Protein AF-A0AA36IU47-F1 (afdb_monomer)

Organism: NCBI:txid2562239

Solvent-accessible surface area (backbone atoms only — not comparable to full-atom values): 9238 Å² total; per-residue (Å²): 93,59,65,48,36,32,73,75,66,64,35,53,70,68,58,23,50,53,49,37,72,55,34,54,81,43,63,67,63,42,49,51,43,49,52,50,37,69,72,59,71,77,79,75,52,82,75,71,61,65,88,61,88,34,48,64,59,35,61,71,37,71,58,21,27,57,40,47,57,33,19,41,75,74,55,36,24,81,31,85,48,78,90,74,37,60,21,60,46,48,31,39,78,40,66,46,21,41,76,46,50,72,88,59,93,75,80,94,67,75,82,79,57,66,99,52,94,41,56,28,31,35,30,44,67,38,74,42,45,28,52,45,48,42,51,54,56,45,74,75,48,82,80,68,88,74,74,99,74,75,90,82,79,83,84,130

Nearest PDB structures (foldseek):
  4wal-assembly1_A  TM=3.573E-01  e=9.364E-01  Saccharomyces cerevisiae S288C
  7r32-assembly1_C  TM=3.285E-01  e=1.114E+00  Synechocystis sp. PCC 6803
  2cte-assembly1_A  TM=3.280E-01  e=4.206E+00  Homo sapiens

Foldseek 3Di:
DLCCCCPVVVDDNVRSVVLCVQAPPPPVLSVLQVVCCVVVVPDRDSLPSDDQPLLVVLCVDPLLVVQLVVCLVQQKAFDADPVPRPNLVSCVVSLQWHKDFPVPDDDPHDPPPPPDPGGMMTGGNHPNSSVSSNVVNCVVPVPDDDDDDPPPPPDD

Structure (mmCIF, N/CA/C/O backbone):
data_AF-A0AA36IU47-F1
#
_entry.id   AF-A0AA36IU47-F1
#
loop_
_atom_site.group_PDB
_atom_site.id
_atom_site.type_symbol
_atom_site.label_atom_id
_atom_site.label_alt_id
_atom_site.label_comp_id
_atom_site.label_asym_id
_atom_site.label_entity_id
_atom_site.label_seq_id
_atom_site.pdbx_PDB_ins_code
_atom_site.Cartn_x
_atom_site.Cartn_y
_atom_site.Cartn_z
_atom_site.occupancy
_atom_site.B_iso_or_equiv
_atom_site.auth_seq_id
_atom_site.auth_comp_id
_atom_site.auth_asym_id
_atom_site.auth_atom_id
_atom_site.pdbx_PDB_model_num
ATOM 1 N N . MET A 1 1 ? 10.609 -12.499 -10.948 1.00 86.38 1 MET A N 1
ATOM 2 C CA . MET A 1 1 ? 10.386 -11.159 -11.528 1.00 86.38 1 MET A CA 1
ATOM 3 C C . MET A 1 1 ? 11.649 -10.563 -12.143 1.00 86.38 1 MET A C 1
ATOM 5 O O . MET A 1 1 ? 11.668 -10.430 -13.351 1.00 86.38 1 MET A O 1
ATOM 9 N N . LEU A 1 2 ? 12.716 -10.259 -11.387 1.00 90.38 2 LEU A N 1
ATOM 10 C CA . LEU A 1 2 ? 13.903 -9.573 -11.941 1.00 90.38 2 LEU A CA 1
ATOM 11 C C . LEU A 1 2 ? 14.510 -10.261 -13.183 1.00 90.38 2 LEU A C 1
ATOM 13 O O . LEU A 1 2 ? 14.752 -9.603 -14.187 1.00 90.38 2 LEU A O 1
ATOM 17 N N . LYS A 1 3 ? 14.660 -11.593 -13.150 1.00 92.38 3 LYS A N 1
ATOM 18 C CA . LYS A 1 3 ? 15.104 -12.387 -14.312 1.00 92.38 3 LYS A CA 1
ATOM 19 C C . LYS A 1 3 ? 14.184 -12.241 -15.530 1.00 92.38 3 LYS A C 1
ATOM 21 O O . LYS A 1 3 ? 14.682 -12.108 -16.634 1.00 92.38 3 LYS A O 1
ATOM 26 N N . MET A 1 4 ? 12.867 -12.236 -15.321 1.00 93.00 4 MET A N 1
ATOM 27 C CA . MET A 1 4 ? 11.880 -12.044 -16.392 1.00 93.00 4 MET A CA 1
ATOM 28 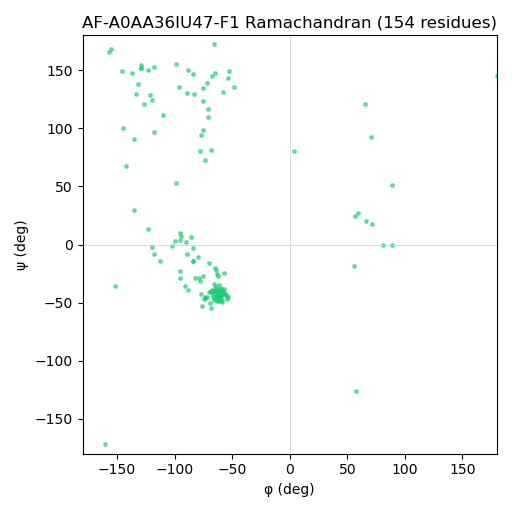C C . MET A 1 4 ? 12.020 -10.646 -17.010 1.00 93.00 4 MET A C 1
ATOM 30 O O . MET A 1 4 ? 12.058 -10.514 -18.226 1.00 93.00 4 MET A O 1
ATOM 34 N N . LEU A 1 5 ? 12.179 -9.605 -16.181 1.00 91.94 5 LEU A N 1
ATOM 35 C CA . LEU A 1 5 ? 12.385 -8.233 -16.660 1.00 91.94 5 LEU A CA 1
ATOM 36 C C . LEU A 1 5 ? 13.628 -8.115 -17.553 1.00 91.94 5 LEU A C 1
ATOM 38 O O . LEU A 1 5 ? 13.584 -7.461 -18.589 1.00 91.94 5 LEU A O 1
ATOM 42 N N . GLN A 1 6 ? 14.723 -8.769 -17.168 1.00 93.88 6 GLN A N 1
ATOM 43 C CA . GLN A 1 6 ? 15.977 -8.721 -17.919 1.00 93.88 6 GLN A CA 1
ATOM 44 C C . GLN A 1 6 ? 15.941 -9.592 -19.177 1.00 93.88 6 GLN A C 1
ATOM 46 O O . GLN A 1 6 ? 16.248 -9.123 -20.268 1.00 93.88 6 GLN A O 1
ATOM 51 N N . HIS A 1 7 ? 15.583 -10.867 -19.031 1.00 93.44 7 HIS A N 1
ATOM 52 C CA . HIS A 1 7 ? 15.751 -11.857 -20.093 1.00 93.44 7 HIS A CA 1
ATOM 53 C C . HIS A 1 7 ? 14.553 -11.935 -21.033 1.00 93.44 7 HIS A C 1
ATOM 55 O O . HIS A 1 7 ? 14.747 -12.053 -22.239 1.00 93.44 7 HIS A O 1
ATOM 61 N N . ASP A 1 8 ? 13.336 -11.830 -20.501 1.00 92.06 8 ASP A N 1
ATOM 62 C CA . ASP A 1 8 ? 12.124 -11.981 -21.307 1.00 92.06 8 ASP A CA 1
ATOM 63 C C . ASP A 1 8 ? 11.657 -10.625 -21.850 1.00 92.06 8 ASP A C 1
ATOM 65 O O . ASP A 1 8 ? 11.135 -10.544 -22.958 1.00 92.06 8 ASP A O 1
ATOM 69 N N . TRP A 1 9 ? 11.830 -9.550 -21.069 1.00 91.50 9 TRP A N 1
ATOM 70 C CA . TRP A 1 9 ? 11.393 -8.195 -21.440 1.00 91.50 9 TRP A CA 1
ATOM 71 C C . TRP A 1 9 ? 12.544 -7.303 -21.929 1.00 91.50 9 TRP A C 1
ATOM 73 O O . TRP A 1 9 ? 12.307 -6.159 -22.311 1.00 91.50 9 TRP A O 1
ATOM 83 N N . GLY A 1 10 ? 13.780 -7.813 -21.936 1.00 91.69 10 GLY A N 1
ATOM 84 C CA . GLY A 1 10 ? 14.942 -7.128 -22.507 1.00 91.69 10 GLY A CA 1
ATOM 85 C C . GLY A 1 10 ? 15.363 -5.851 -21.774 1.00 91.69 10 GLY A C 1
ATOM 86 O O . GLY A 1 10 ? 16.022 -5.003 -22.374 1.00 91.69 10 GLY A O 1
ATOM 87 N N . MET A 1 11 ? 14.971 -5.670 -20.508 1.00 92.31 11 MET A N 1
ATOM 88 C CA . MET A 1 11 ? 15.393 -4.504 -19.731 1.00 92.31 11 MET A CA 1
ATOM 89 C C . MET A 1 11 ? 16.872 -4.600 -19.357 1.00 92.31 11 MET A C 1
ATOM 91 O O . MET A 1 11 ? 17.340 -5.642 -18.894 1.00 92.31 11 MET A O 1
ATOM 95 N N . ASP A 1 12 ? 17.578 -3.471 -19.457 1.00 93.38 12 ASP A N 1
ATOM 96 C CA . ASP A 1 12 ? 18.894 -3.308 -18.835 1.00 93.38 12 ASP A CA 1
ATOM 97 C C . ASP A 1 12 ? 18.844 -3.662 -17.338 1.00 93.38 12 ASP A C 1
ATOM 99 O O . ASP A 1 12 ? 17.829 -3.460 -16.664 1.00 93.38 12 ASP A O 1
ATOM 103 N N . GLU A 1 13 ? 19.955 -4.165 -16.796 1.00 93.38 13 GLU A N 1
ATOM 104 C CA . GLU A 1 13 ? 20.036 -4.616 -15.408 1.00 93.38 13 GLU A CA 1
ATOM 105 C C . GLU A 1 13 ? 19.621 -3.529 -14.407 1.00 93.38 13 GLU A C 1
ATOM 107 O O . GLU A 1 13 ? 18.879 -3.818 -13.460 1.00 93.38 13 GLU A O 1
ATOM 112 N N . ASN A 1 14 ? 20.065 -2.286 -14.605 1.00 91.06 14 ASN A N 1
ATOM 113 C CA . ASN A 1 14 ? 19.745 -1.190 -13.697 1.00 91.06 14 ASN A CA 1
ATOM 114 C C . ASN A 1 14 ? 18.273 -0.801 -13.804 1.00 91.06 14 ASN A C 1
ATOM 116 O O . ASN A 1 14 ? 17.614 -0.601 -12.781 1.00 91.06 14 ASN A O 1
ATOM 120 N N . LEU A 1 15 ? 17.734 -0.761 -15.025 1.00 88.94 15 LEU A N 1
ATOM 121 C CA . LEU A 1 15 ? 16.318 -0.487 -15.249 1.00 88.94 15 LEU A CA 1
ATOM 122 C C . LEU A 1 15 ? 15.435 -1.565 -14.605 1.00 88.94 15 LEU A C 1
ATOM 124 O O . LEU A 1 15 ? 14.490 -1.243 -13.886 1.00 88.94 15 LEU A O 1
ATOM 128 N N . ALA A 1 16 ? 15.788 -2.839 -14.781 1.00 92.19 16 ALA A N 1
ATOM 129 C CA . ALA A 1 16 ? 15.081 -3.963 -14.181 1.00 92.19 16 ALA A CA 1
ATOM 130 C C . ALA A 1 16 ? 15.100 -3.901 -12.645 1.00 92.19 16 ALA A C 1
ATOM 132 O O . ALA A 1 16 ? 14.077 -4.153 -12.004 1.00 92.19 16 ALA A O 1
ATOM 133 N N . LYS A 1 17 ? 16.239 -3.525 -12.041 1.00 91.88 17 LYS A N 1
ATOM 134 C CA . LYS A 1 17 ? 16.351 -3.322 -10.586 1.00 91.88 17 LYS A CA 1
ATOM 135 C C . LYS A 1 17 ? 15.445 -2.192 -10.103 1.00 91.88 17 LYS A C 1
ATOM 137 O O . LYS A 1 17 ? 14.759 -2.365 -9.096 1.00 91.88 17 LYS A O 1
ATOM 142 N N . ILE A 1 18 ? 15.401 -1.065 -10.816 1.00 88.94 18 ILE A N 1
ATOM 143 C CA . ILE A 1 18 ? 14.521 0.068 -10.489 1.00 88.94 18 ILE A CA 1
ATOM 144 C C . ILE A 1 18 ? 13.051 -0.359 -10.565 1.00 88.94 18 ILE A C 1
ATOM 146 O O . ILE A 1 18 ? 12.303 -0.150 -9.612 1.00 88.94 18 ILE A O 1
ATOM 150 N N . PHE A 1 19 ? 12.642 -1.020 -11.648 1.00 91.06 19 PHE A N 1
ATOM 151 C CA . PHE A 1 19 ? 11.269 -1.504 -11.806 1.00 91.06 19 PHE A CA 1
ATOM 152 C C . PHE A 1 19 ? 10.883 -2.498 -10.712 1.00 91.06 19 PHE A C 1
ATOM 154 O O . PHE A 1 19 ? 9.844 -2.344 -10.074 1.00 91.06 19 PHE A O 1
ATOM 161 N N . TYR A 1 20 ? 11.752 -3.465 -10.420 1.00 90.31 20 TYR A N 1
ATOM 162 C CA . TYR A 1 20 ? 11.531 -4.396 -9.318 1.00 90.31 20 TYR A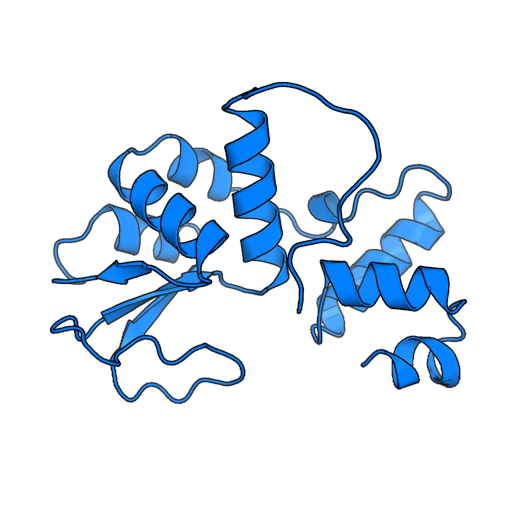 CA 1
ATOM 163 C C . TYR A 1 20 ? 11.422 -3.677 -7.964 1.00 90.31 20 TYR A C 1
ATOM 165 O O . TYR A 1 20 ? 10.588 -4.037 -7.140 1.00 90.31 20 TYR A O 1
ATOM 173 N N . THR A 1 21 ? 12.208 -2.620 -7.751 1.00 90.00 21 THR A N 1
ATOM 174 C CA . THR A 1 21 ? 12.184 -1.825 -6.513 1.00 90.00 21 THR A CA 1
ATOM 175 C C . THR A 1 21 ? 10.870 -1.072 -6.321 1.00 90.00 21 THR A C 1
ATOM 177 O O . THR A 1 21 ? 10.439 -0.914 -5.187 1.00 90.00 21 THR A O 1
ATOM 180 N N . TYR A 1 22 ? 10.220 -0.601 -7.388 1.00 88.62 22 TYR A N 1
ATOM 181 C CA . T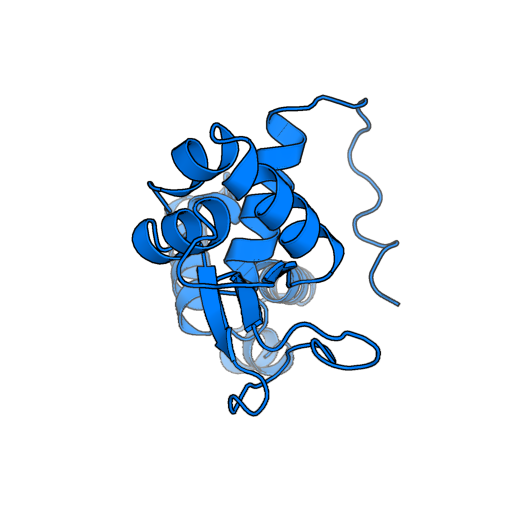YR A 1 22 ? 8.980 0.178 -7.273 1.00 88.62 22 TYR A CA 1
ATOM 182 C C . TYR A 1 22 ? 7.703 -0.648 -7.416 1.00 88.62 22 TYR A C 1
ATOM 184 O O . TYR A 1 22 ? 6.6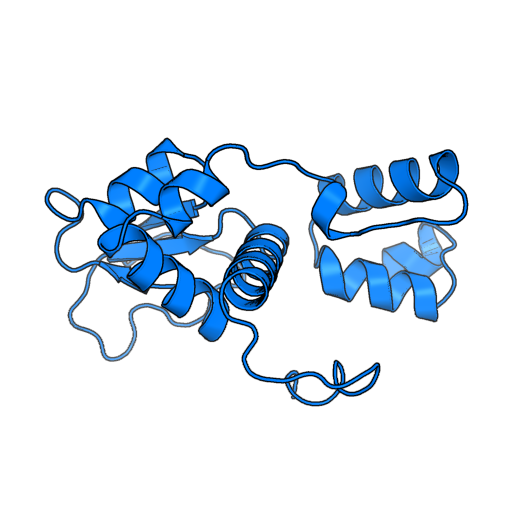73 -0.280 -6.845 1.00 88.62 22 TYR A O 1
ATOM 192 N N . PHE A 1 23 ? 7.757 -1.744 -8.169 1.00 88.19 23 PHE A N 1
ATOM 193 C CA . PHE A 1 23 ? 6.577 -2.527 -8.544 1.00 88.19 23 PHE A CA 1
ATOM 194 C C . PHE A 1 23 ? 6.626 -3.965 -8.015 1.00 88.19 23 PHE A C 1
ATOM 196 O O . PHE A 1 23 ? 5.622 -4.675 -8.053 1.00 88.19 23 PHE A O 1
ATOM 203 N N . GLY A 1 24 ? 7.755 -4.395 -7.444 1.00 85.56 24 GLY A N 1
ATOM 204 C CA . GLY A 1 24 ? 7.901 -5.719 -6.851 1.00 85.56 24 GLY A CA 1
ATOM 205 C C . GLY A 1 24 ? 7.597 -6.817 -7.866 1.00 85.56 24 GLY A C 1
ATOM 206 O O . GLY A 1 24 ? 8.183 -6.851 -8.944 1.00 85.56 24 GLY A O 1
ATOM 207 N N . GLY A 1 25 ? 6.685 -7.723 -7.507 1.00 85.06 25 GLY A N 1
ATOM 208 C CA . GLY A 1 25 ? 6.185 -8.793 -8.377 1.00 85.06 25 GLY A CA 1
ATOM 209 C C . GLY A 1 25 ? 4.894 -8.467 -9.136 1.00 85.06 25 GLY A C 1
ATOM 210 O O . GLY A 1 25 ? 4.335 -9.370 -9.753 1.00 85.06 25 GLY A O 1
ATOM 211 N N . ASP A 1 26 ? 4.393 -7.230 -9.083 1.00 87.19 26 ASP A N 1
ATOM 212 C CA . ASP A 1 26 ? 3.153 -6.844 -9.763 1.00 87.19 26 ASP A CA 1
ATOM 213 C C . ASP A 1 26 ? 3.404 -6.649 -11.265 1.00 87.19 26 ASP A C 1
ATOM 215 O O . ASP A 1 26 ? 3.829 -5.584 -11.719 1.00 87.19 26 ASP A O 1
ATOM 219 N N . ILE A 1 27 ? 3.163 -7.706 -12.044 1.00 88.44 27 ILE A N 1
ATOM 220 C CA . ILE A 1 27 ? 3.391 -7.727 -13.495 1.00 88.44 27 ILE A CA 1
ATOM 221 C C . ILE A 1 27 ? 2.535 -6.681 -14.216 1.00 88.44 27 ILE A C 1
ATOM 223 O O . ILE A 1 27 ? 3.015 -6.043 -15.154 1.00 88.44 27 ILE A O 1
ATOM 227 N N . TYR A 1 28 ? 1.292 -6.477 -13.776 1.00 88.25 28 TYR A N 1
ATOM 228 C CA . TYR A 1 28 ? 0.368 -5.554 -14.428 1.00 88.25 28 TYR A CA 1
ATOM 229 C C . TYR A 1 28 ? 0.810 -4.101 -14.234 1.00 88.25 28 TYR A C 1
ATOM 231 O O . TYR A 1 28 ? 0.974 -3.371 -15.214 1.00 88.25 28 TYR A O 1
ATOM 239 N N . THR A 1 29 ? 1.101 -3.701 -12.994 1.00 87.06 29 THR A N 1
ATOM 240 C CA . THR A 1 29 ? 1.605 -2.351 -12.702 1.00 87.06 29 THR A CA 1
ATOM 241 C C . THR A 1 29 ? 2.982 -2.124 -13.335 1.00 87.06 29 THR A C 1
ATOM 243 O O . THR A 1 29 ? 3.246 -1.053 -13.878 1.00 87.06 29 THR A O 1
ATOM 246 N N . THR A 1 30 ? 3.841 -3.150 -13.357 1.00 90.38 30 THR A N 1
ATOM 247 C CA . THR A 1 30 ? 5.141 -3.103 -14.050 1.00 90.38 30 THR A CA 1
ATOM 248 C C . THR A 1 30 ? 4.964 -2.829 -15.547 1.00 90.38 30 THR A C 1
ATOM 250 O O . THR A 1 30 ? 5.686 -2.007 -16.111 1.00 90.38 30 THR A O 1
ATOM 253 N N . LYS A 1 31 ? 3.995 -3.478 -16.207 1.00 89.56 31 LYS A N 1
ATOM 254 C CA . LYS A 1 31 ? 3.716 -3.237 -17.628 1.00 89.56 31 LYS A CA 1
ATOM 255 C C . LYS A 1 31 ? 3.227 -1.809 -17.875 1.00 89.56 31 LYS A C 1
ATOM 257 O O . LYS A 1 31 ? 3.752 -1.152 -18.767 1.00 89.56 31 LYS A O 1
ATOM 262 N N . GLN A 1 32 ? 2.301 -1.307 -17.056 1.00 88.31 32 GLN A N 1
ATOM 263 C CA . GLN A 1 32 ? 1.833 0.082 -17.159 1.00 88.31 32 GLN A CA 1
ATOM 264 C C . GLN A 1 32 ? 2.961 1.100 -16.968 1.00 88.31 32 GLN A C 1
ATOM 266 O O . GLN A 1 32 ? 3.032 2.104 -17.678 1.00 88.31 32 GLN A O 1
ATOM 271 N N . ALA A 1 33 ? 3.865 0.835 -16.024 1.00 88.94 33 ALA A N 1
ATOM 272 C CA . ALA A 1 33 ? 5.035 1.666 -15.795 1.00 88.94 33 ALA A CA 1
ATOM 273 C C . ALA A 1 33 ? 5.966 1.691 -17.014 1.00 88.94 33 ALA A C 1
ATOM 275 O O . ALA A 1 33 ? 6.482 2.748 -17.372 1.00 88.94 33 ALA A O 1
ATOM 276 N N . LEU A 1 34 ? 6.154 0.541 -17.667 1.00 88.31 34 LEU A N 1
ATOM 277 C CA . LEU A 1 34 ? 6.975 0.435 -18.867 1.00 88.31 34 LEU A CA 1
ATOM 278 C C . LEU A 1 34 ? 6.341 1.200 -20.030 1.00 88.31 34 LEU A C 1
ATOM 280 O O . LEU A 1 34 ? 7.033 1.965 -20.693 1.00 88.31 34 LEU A O 1
ATOM 284 N N . ASP A 1 35 ? 5.032 1.055 -20.231 1.00 88.25 35 ASP A N 1
ATOM 285 C CA . ASP A 1 35 ? 4.306 1.784 -21.276 1.00 88.25 35 ASP A CA 1
ATOM 286 C C . ASP A 1 35 ? 4.395 3.295 -21.048 1.00 88.25 35 ASP A C 1
ATOM 288 O O . ASP A 1 35 ? 4.789 4.043 -21.942 1.00 88.25 35 ASP A O 1
ATOM 292 N N . SER A 1 36 ? 4.181 3.736 -19.805 1.00 84.75 36 SER A N 1
ATOM 293 C CA . SER A 1 36 ? 4.359 5.136 -19.414 1.00 84.75 36 SER A CA 1
ATOM 294 C C . SER A 1 36 ? 5.782 5.648 -19.658 1.00 84.75 36 SER A C 1
ATOM 296 O O . SER A 1 36 ? 5.955 6.802 -20.049 1.00 84.75 36 SER A O 1
ATOM 298 N N . LEU A 1 37 ? 6.811 4.830 -19.408 1.00 85.50 37 LEU A N 1
ATOM 299 C CA . LEU A 1 37 ? 8.209 5.191 -19.655 1.00 85.50 37 LEU A CA 1
ATOM 300 C C . LEU A 1 37 ? 8.480 5.362 -21.158 1.00 85.50 37 LEU A C 1
ATOM 302 O O . LEU A 1 37 ? 9.077 6.361 -21.560 1.00 85.50 37 LEU A O 1
ATOM 306 N N . VAL A 1 38 ? 8.007 4.422 -21.980 1.00 84.88 38 VAL A N 1
ATOM 307 C CA . VAL A 1 38 ? 8.155 4.459 -23.444 1.00 84.88 38 VAL A CA 1
ATOM 308 C C . VAL A 1 38 ? 7.451 5.680 -24.042 1.00 84.88 38 VAL A C 1
ATOM 310 O O . VAL A 1 38 ? 8.003 6.338 -24.927 1.00 84.88 38 VAL A O 1
ATOM 313 N N . GLU A 1 39 ? 6.264 6.020 -23.539 1.00 83.00 39 GLU A N 1
ATOM 314 C CA . GLU A 1 39 ? 5.491 7.178 -23.994 1.00 83.00 39 GLU A CA 1
ATOM 315 C C . GLU A 1 39 ? 6.107 8.516 -23.556 1.00 83.00 39 GLU A C 1
ATOM 317 O O . GLU A 1 39 ? 6.220 9.439 -24.365 1.00 83.00 39 GLU A O 1
ATOM 322 N N . LYS A 1 40 ? 6.524 8.638 -22.286 1.00 76.06 40 LYS A N 1
ATOM 323 C CA . LYS A 1 40 ? 6.983 9.912 -21.691 1.00 76.06 40 LYS A CA 1
ATOM 324 C C . LYS A 1 40 ? 8.451 10.245 -21.965 1.00 76.06 40 LYS A C 1
ATOM 326 O O . LYS A 1 40 ? 8.840 11.390 -21.740 1.00 76.06 40 LYS A O 1
ATOM 331 N N . LYS A 1 41 ? 9.243 9.274 -22.432 1.00 67.12 41 LYS A N 1
ATOM 332 C CA . LYS A 1 41 ? 10.634 9.360 -22.928 1.00 67.12 41 LYS A CA 1
ATOM 333 C C . LYS A 1 41 ? 11.719 9.967 -22.015 1.00 67.12 41 LYS A C 1
ATOM 335 O O . LYS A 1 41 ? 12.874 9.666 -22.278 1.00 67.12 41 LYS A O 1
ATOM 340 N N . ASP A 1 42 ? 11.407 10.740 -20.965 1.00 61.72 42 ASP A N 1
ATOM 341 C CA . ASP A 1 42 ? 12.435 11.316 -20.064 1.00 61.72 42 ASP A CA 1
ATOM 342 C C . ASP A 1 42 ? 11.978 11.570 -18.604 1.00 61.72 42 ASP A C 1
ATOM 344 O O . ASP A 1 42 ? 12.724 11.329 -17.660 1.00 61.72 42 ASP A O 1
ATOM 348 N N . ASN A 1 43 ? 10.724 11.980 -18.358 1.00 70.62 43 ASN A N 1
ATOM 349 C CA . ASN A 1 43 ? 10.237 12.332 -17.006 1.00 70.62 43 ASN A CA 1
ATOM 350 C C . ASN A 1 43 ? 9.443 11.202 -16.325 1.00 70.62 43 ASN A C 1
ATOM 352 O O . ASN A 1 43 ? 8.297 11.390 -15.899 1.00 70.62 43 ASN A O 1
ATOM 356 N N . PHE A 1 44 ? 10.014 10.000 -16.243 1.00 77.75 44 PHE A N 1
ATOM 357 C CA . PHE A 1 44 ? 9.333 8.877 -15.595 1.00 77.75 44 PHE A CA 1
ATOM 358 C C . PHE A 1 44 ? 9.261 9.055 -14.073 1.00 77.75 44 PHE A C 1
ATOM 360 O O . PHE A 1 44 ? 10.273 9.057 -13.376 1.00 77.75 44 PHE A O 1
ATOM 367 N N . ASN A 1 45 ? 8.037 9.160 -13.554 1.00 83.12 45 ASN A N 1
ATOM 368 C CA . ASN A 1 45 ? 7.7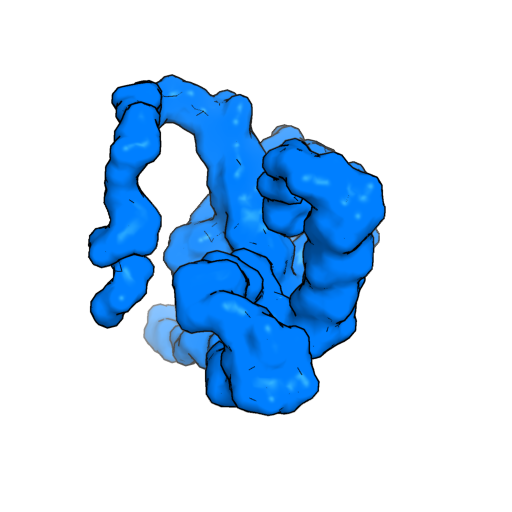55 9.139 -12.125 1.00 83.12 45 ASN A CA 1
ATOM 369 C C . ASN A 1 45 ? 7.043 7.822 -11.772 1.00 83.12 45 ASN A C 1
ATOM 371 O O . ASN A 1 45 ? 5.878 7.662 -12.151 1.00 83.12 45 ASN A O 1
ATOM 375 N N . PRO A 1 46 ? 7.682 6.904 -11.022 1.00 82.19 46 PRO A N 1
ATOM 376 C CA . PRO A 1 46 ? 7.082 5.617 -10.684 1.00 82.19 46 PRO A CA 1
ATOM 377 C C . PRO A 1 46 ? 5.811 5.762 -9.841 1.00 82.19 46 PRO A C 1
ATOM 379 O O . PRO A 1 46 ? 4.923 4.926 -9.942 1.00 82.19 46 PRO A O 1
ATOM 382 N N . PHE A 1 47 ? 5.673 6.835 -9.057 1.00 85.50 47 PHE A N 1
ATOM 383 C CA . PHE A 1 47 ? 4.491 7.083 -8.226 1.00 85.50 47 PHE A CA 1
ATOM 384 C C . PHE A 1 47 ? 3.299 7.662 -8.998 1.00 85.50 47 PHE A C 1
ATOM 386 O O . PHE A 1 47 ? 2.198 7.733 -8.454 1.00 85.50 47 PHE A O 1
ATOM 393 N N . ALA A 1 48 ? 3.508 8.074 -10.250 1.00 82.62 48 ALA A N 1
ATOM 394 C CA . ALA A 1 48 ? 2.465 8.608 -11.123 1.00 82.62 48 ALA A CA 1
ATOM 395 C C . ALA A 1 48 ? 1.856 7.543 -12.054 1.00 82.62 48 ALA A C 1
ATOM 397 O O . ALA A 1 48 ? 1.056 7.893 -12.917 1.00 82.62 48 ALA A O 1
ATOM 398 N N . VAL A 1 49 ? 2.259 6.272 -11.922 1.00 80.81 49 VAL A N 1
ATOM 399 C CA . VAL A 1 49 ? 1.798 5.172 -12.790 1.00 80.81 49 VAL A CA 1
ATOM 400 C C . VAL A 1 49 ? 0.360 4.776 -12.471 1.00 80.81 49 VAL A C 1
ATOM 402 O O . VAL A 1 49 ? -0.451 4.627 -13.375 1.00 80.81 49 VAL A O 1
ATOM 405 N N . VAL A 1 50 ? 0.031 4.638 -11.187 1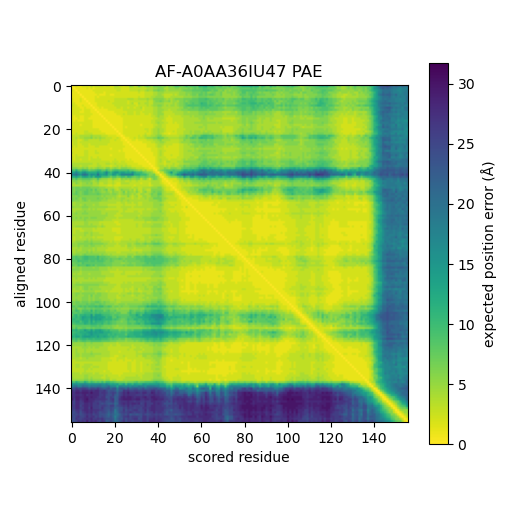.00 79.00 50 VAL A N 1
ATOM 406 C CA . VAL A 1 50 ? -1.322 4.309 -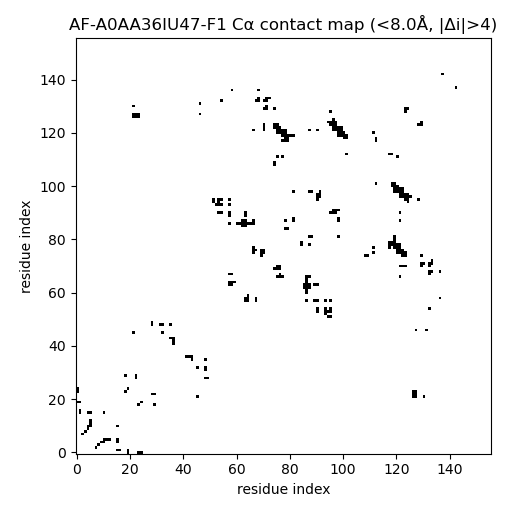10.724 1.00 79.00 50 VAL A CA 1
ATOM 407 C C . VAL A 1 50 ? -1.795 5.442 -9.845 1.00 79.00 50 VAL A C 1
ATOM 409 O O . VAL A 1 50 ? -1.113 5.761 -8.873 1.00 79.00 50 VAL A O 1
ATOM 412 N N . ASP A 1 51 ? -2.941 6.044 -10.144 1.00 83.69 51 ASP A N 1
ATOM 413 C CA . ASP A 1 51 ? -3.539 7.047 -9.266 1.00 83.69 51 ASP A CA 1
ATOM 414 C C . ASP A 1 51 ? -4.371 6.394 -8.150 1.00 83.69 51 ASP A C 1
ATOM 416 O O . ASP A 1 51 ? -4.948 5.325 -8.325 1.00 83.69 51 ASP A O 1
ATOM 420 N N . CYS A 1 52 ? -4.396 7.023 -6.977 1.00 88.31 52 CYS A N 1
ATOM 421 C CA . CYS A 1 52 ? -5.243 6.611 -5.860 1.00 88.31 52 CYS A CA 1
ATOM 422 C C . CYS A 1 52 ? -5.883 7.869 -5.270 1.00 88.31 52 CYS A C 1
ATOM 424 O O . CYS A 1 52 ? -5.278 8.507 -4.399 1.00 88.31 52 CYS A O 1
ATOM 426 N N . PRO A 1 53 ? -7.070 8.252 -5.770 1.00 90.19 53 PRO A N 1
ATOM 427 C CA . PRO A 1 53 ? -7.697 9.525 -5.426 1.00 90.19 53 PRO A CA 1
ATOM 428 C C . PRO A 1 53 ? -8.093 9.620 -3.949 1.00 90.19 53 PRO A C 1
ATOM 430 O O . PRO A 1 53 ? -8.223 10.727 -3.437 1.00 90.19 53 PRO A O 1
ATOM 433 N N . GLY A 1 54 ? -8.230 8.484 -3.260 1.00 94.00 54 GLY A N 1
ATOM 434 C CA . GLY A 1 54 ? -8.544 8.416 -1.835 1.00 94.00 54 GLY A CA 1
ATOM 435 C C . GLY A 1 54 ? -7.339 8.548 -0.892 1.00 94.00 54 GLY A C 1
ATOM 436 O O . GLY A 1 54 ? -7.493 8.818 0.296 1.00 94.00 54 GLY A O 1
ATOM 437 N N . LEU A 1 55 ? -6.099 8.431 -1.389 1.00 94.94 55 LEU A N 1
ATOM 438 C CA . LEU A 1 55 ? -4.914 8.586 -0.535 1.00 94.94 55 LEU A CA 1
ATOM 439 C C . LEU A 1 55 ? -4.819 9.981 0.124 1.00 94.94 55 LEU A C 1
ATOM 441 O O . LEU A 1 55 ? -4.503 10.037 1.311 1.00 94.94 55 LEU A O 1
ATOM 445 N N . PRO A 1 56 ? -5.066 11.109 -0.575 1.00 94.94 56 PRO A N 1
ATOM 446 C CA . PRO A 1 56 ? -5.075 12.430 0.051 1.00 94.94 56 PRO A CA 1
ATOM 447 C C . PRO A 1 56 ? -6.018 12.540 1.257 1.00 94.94 56 PRO A C 1
ATOM 449 O O . PRO A 1 56 ? -5.576 12.996 2.309 1.00 94.94 56 PRO A O 1
ATOM 452 N N . SER A 1 57 ? -7.262 12.061 1.148 1.00 95.69 57 SER A N 1
ATOM 453 C CA . SER A 1 57 ? -8.244 12.143 2.238 1.00 95.69 57 SER A CA 1
ATOM 454 C C . SER A 1 57 ? -7.820 11.290 3.441 1.00 95.69 57 SER A C 1
ATOM 456 O O . SER A 1 57 ? -7.855 11.769 4.574 1.00 95.69 57 SER A O 1
ATOM 458 N N . CYS A 1 58 ? -7.311 10.071 3.219 1.00 97.06 58 CYS A N 1
ATOM 459 C CA . CYS A 1 58 ? -6.775 9.230 4.299 1.00 97.06 58 CYS A CA 1
ATOM 460 C C . CYS A 1 58 ? -5.557 9.843 5.009 1.00 97.06 58 CYS A C 1
ATOM 462 O O . CYS A 1 58 ? -5.259 9.493 6.147 1.00 97.06 58 CYS A O 1
ATOM 464 N N . VAL A 1 59 ? -4.805 10.711 4.336 1.00 96.25 59 VAL A N 1
ATOM 465 C CA . VAL A 1 59 ? -3.622 11.359 4.916 1.00 96.25 59 VAL A CA 1
ATOM 466 C C . VAL A 1 59 ? -3.989 12.579 5.767 1.00 96.25 59 VAL A C 1
ATOM 468 O O . VAL A 1 59 ? -3.255 12.912 6.707 1.00 96.25 59 VAL A O 1
ATOM 471 N N . GLU A 1 60 ? -5.093 13.244 5.434 1.00 95.56 60 GLU A N 1
ATOM 472 C CA . GLU A 1 60 ? -5.643 14.385 6.172 1.00 95.56 60 GLU A CA 1
ATOM 473 C C . GLU A 1 60 ? -6.395 13.953 7.439 1.00 95.56 60 GLU A C 1
ATOM 475 O O . GLU A 1 60 ? -6.363 14.670 8.440 1.00 95.56 60 GLU A O 1
ATOM 480 N N . ASP A 1 61 ? -7.022 12.772 7.434 1.00 97.25 61 ASP A N 1
ATOM 481 C CA . ASP A 1 61 ? -7.699 12.224 8.610 1.00 97.25 61 ASP A CA 1
ATOM 482 C C . ASP A 1 61 ? -6.694 11.666 9.645 1.00 97.25 61 ASP A C 1
ATOM 484 O O . ASP A 1 61 ? -5.903 10.781 9.311 1.00 97.25 61 ASP A O 1
ATOM 488 N N . PRO A 1 62 ? -6.706 12.125 10.915 1.00 96.88 62 PRO A N 1
ATOM 489 C CA . PRO A 1 62 ? -5.719 11.699 11.912 1.00 96.88 62 PRO A CA 1
ATOM 490 C C . PRO A 1 62 ? -5.724 10.198 12.231 1.00 96.88 62 PRO A C 1
ATOM 492 O O . PRO A 1 62 ? -4.661 9.628 12.488 1.00 96.88 62 PRO A O 1
ATOM 495 N N . GLU A 1 63 ? -6.895 9.551 12.226 1.00 97.44 63 GLU A N 1
ATOM 496 C CA . GLU A 1 63 ? -7.019 8.124 12.544 1.00 97.44 63 GLU A CA 1
ATOM 497 C C . GLU A 1 63 ? -6.496 7.275 11.383 1.00 97.44 63 GLU A C 1
ATOM 499 O O . GLU A 1 63 ? -5.670 6.382 11.584 1.00 97.44 63 GLU A O 1
ATOM 504 N N . ALA A 1 64 ? -6.900 7.597 10.150 1.00 97.88 64 ALA A N 1
ATOM 505 C CA . ALA A 1 64 ? -6.363 6.939 8.962 1.00 97.88 64 ALA A CA 1
ATOM 506 C C . ALA A 1 64 ? -4.850 7.179 8.833 1.00 97.88 64 ALA A C 1
ATOM 508 O O . ALA A 1 64 ? -4.091 6.232 8.609 1.00 97.88 64 ALA A O 1
ATOM 509 N N . ARG A 1 65 ? -4.375 8.408 9.075 1.00 97.44 65 ARG A N 1
ATOM 510 C CA . ARG A 1 65 ? -2.949 8.755 9.024 1.00 97.44 65 ARG A CA 1
ATOM 511 C C . ARG A 1 65 ? -2.098 7.891 9.954 1.00 97.44 65 ARG A C 1
ATOM 513 O O . ARG A 1 65 ? -1.036 7.431 9.534 1.00 97.44 65 ARG A O 1
ATOM 520 N N . ALA A 1 66 ? -2.553 7.622 11.177 1.00 97.44 66 ALA A N 1
ATOM 521 C CA . ALA A 1 66 ? -1.827 6.758 12.109 1.00 97.44 66 ALA A CA 1
ATOM 522 C C . ALA A 1 66 ? -1.624 5.338 11.540 1.00 97.44 66 ALA A C 1
ATOM 524 O O . ALA A 1 66 ? -0.539 4.758 11.649 1.00 97.44 66 ALA A O 1
ATOM 525 N N . HIS A 1 67 ? -2.636 4.789 10.862 1.00 98.06 67 HIS A N 1
ATOM 526 C CA . HIS A 1 67 ? -2.499 3.515 10.158 1.00 98.06 67 HIS A CA 1
ATOM 527 C C . HIS A 1 67 ? -1.568 3.609 8.947 1.00 98.06 67 HIS A C 1
ATOM 529 O O . HIS A 1 67 ? -0.747 2.712 8.746 1.00 98.06 67 HIS A O 1
ATOM 535 N N . LEU A 1 68 ? -1.644 4.689 8.164 1.00 98.06 68 LEU A N 1
ATOM 536 C CA . LEU A 1 68 ? -0.755 4.924 7.023 1.00 98.06 68 LEU A CA 1
ATOM 537 C C . LEU A 1 68 ? 0.724 4.954 7.441 1.00 98.06 68 LEU A C 1
ATOM 539 O O . LEU A 1 68 ? 1.567 4.352 6.776 1.00 98.06 68 LEU A O 1
ATOM 543 N N . GLU A 1 69 ? 1.048 5.610 8.556 1.00 97.38 69 GLU A N 1
ATOM 544 C CA . GLU A 1 69 ? 2.414 5.673 9.089 1.00 97.38 69 GLU A CA 1
ATOM 545 C C . GLU A 1 69 ? 2.942 4.290 9.492 1.00 97.38 69 GLU A C 1
ATOM 547 O O . GLU A 1 69 ? 4.094 3.953 9.201 1.00 97.38 69 GLU A O 1
ATOM 552 N N . ASN A 1 70 ? 2.095 3.464 10.109 1.00 95.56 70 ASN A N 1
ATOM 553 C CA . ASN A 1 70 ? 2.430 2.078 10.426 1.00 95.56 70 ASN A CA 1
ATOM 554 C C . ASN A 1 70 ? 2.623 1.246 9.150 1.00 95.56 70 ASN A C 1
ATOM 556 O O . ASN A 1 70 ? 3.656 0.593 8.989 1.00 95.56 70 ASN A O 1
ATOM 560 N N . MET A 1 71 ? 1.698 1.333 8.190 1.00 95.62 71 MET A N 1
ATOM 561 C CA . MET A 1 71 ? 1.813 0.630 6.909 1.00 95.62 71 MET A CA 1
ATOM 562 C C . MET A 1 71 ? 3.084 1.012 6.146 1.00 95.62 71 MET A C 1
ATOM 564 O O . MET A 1 71 ? 3.769 0.133 5.624 1.00 95.62 71 MET A O 1
ATOM 568 N N . ALA A 1 72 ? 3.457 2.293 6.119 1.00 94.88 72 ALA A N 1
ATOM 569 C CA . ALA A 1 72 ? 4.703 2.736 5.499 1.00 94.88 72 ALA A CA 1
ATOM 570 C C . ALA A 1 72 ? 5.925 2.063 6.152 1.00 94.88 72 ALA A C 1
ATOM 572 O O . ALA A 1 72 ? 6.775 1.503 5.451 1.00 94.88 72 ALA A O 1
ATOM 573 N N . LYS A 1 73 ? 5.983 2.061 7.491 1.00 92.00 73 LYS A N 1
ATOM 574 C CA . LYS A 1 73 ? 7.114 1.531 8.268 1.00 92.00 73 LYS A CA 1
ATOM 575 C C . LYS A 1 73 ? 7.247 0.014 8.163 1.00 92.00 73 LYS A C 1
ATOM 577 O O . LYS A 1 73 ? 8.301 -0.465 7.756 1.00 92.00 73 LYS A O 1
ATOM 582 N N . GLN A 1 74 ? 6.191 -0.734 8.474 1.00 90.25 74 GLN A N 1
ATOM 583 C CA . GLN A 1 74 ? 6.266 -2.193 8.654 1.00 90.25 74 GLN A CA 1
ATOM 584 C C . GLN A 1 74 ? 5.382 -2.999 7.691 1.00 90.25 74 GLN A C 1
ATOM 586 O O . GLN A 1 74 ? 5.418 -4.223 7.706 1.00 90.25 74 GLN A O 1
ATOM 591 N N . GLY A 1 75 ? 4.613 -2.339 6.822 1.00 91.94 75 GLY A N 1
ATOM 592 C CA . GLY A 1 75 ? 3.767 -2.999 5.821 1.00 91.94 75 GLY A CA 1
ATOM 593 C C . GLY A 1 75 ? 2.355 -3.349 6.291 1.00 91.94 75 GLY A C 1
ATOM 594 O O . GLY A 1 75 ? 1.582 -3.866 5.495 1.00 91.94 75 GLY A O 1
ATOM 595 N N . PHE A 1 76 ? 1.997 -3.049 7.539 1.00 94.69 76 PHE A N 1
ATOM 596 C CA . PHE A 1 76 ? 0.657 -3.261 8.088 1.00 94.69 76 PHE A CA 1
ATOM 597 C C . PHE A 1 76 ? 0.402 -2.340 9.286 1.00 94.69 76 PHE A C 1
ATOM 599 O O . PHE A 1 76 ? 1.340 -1.792 9.874 1.00 94.69 76 PHE A O 1
ATOM 606 N N . SER A 1 77 ? -0.858 -2.218 9.698 1.00 96.00 77 SER A N 1
ATOM 607 C CA . SER A 1 77 ? -1.230 -1.596 10.966 1.00 96.00 77 SER A CA 1
ATOM 608 C C . SER A 1 77 ? -2.260 -2.443 11.717 1.00 96.00 77 SER A C 1
ATOM 610 O O . SER A 1 77 ? -3.262 -2.824 11.114 1.00 96.00 77 SER A O 1
ATOM 612 N N . PRO A 1 78 ? -2.038 -2.758 13.005 1.00 95.25 78 PRO A N 1
ATOM 613 C CA . PRO A 1 78 ? -2.980 -3.550 13.788 1.00 95.25 78 PRO A CA 1
ATOM 614 C C . PRO A 1 78 ? -4.285 -2.785 14.029 1.00 95.25 78 PRO A C 1
ATOM 616 O O . PRO A 1 78 ? -4.279 -1.573 14.239 1.00 95.25 78 PRO A O 1
ATOM 619 N N . VAL A 1 79 ? -5.397 -3.516 14.044 1.00 96.31 79 VAL A N 1
ATOM 620 C CA . VAL A 1 79 ? -6.753 -3.002 14.254 1.00 96.31 79 VAL A CA 1
ATOM 621 C C . VAL A 1 79 ? -7.387 -3.789 15.397 1.00 96.31 79 VAL A C 1
ATOM 623 O O . VAL A 1 79 ? -7.518 -5.011 15.336 1.00 96.31 79 VAL A O 1
ATOM 626 N N . ARG A 1 80 ? -7.789 -3.094 16.467 1.00 91.31 80 ARG A N 1
ATOM 627 C CA . ARG A 1 80 ? -8.403 -3.747 17.640 1.00 91.31 80 ARG A CA 1
ATOM 628 C C . ARG A 1 80 ? -9.859 -4.127 17.396 1.00 91.31 80 ARG A C 1
ATOM 630 O O . ARG A 1 80 ? -10.288 -5.201 17.798 1.00 91.31 80 ARG A O 1
ATOM 637 N N . ASN A 1 81 ? -10.624 -3.238 16.764 1.00 93.50 81 ASN A N 1
ATOM 638 C CA . ASN A 1 81 ? -12.032 -3.469 16.464 1.00 93.50 81 ASN A CA 1
ATOM 639 C C . ASN A 1 81 ? -12.403 -2.843 15.118 1.00 93.50 81 ASN A C 1
ATOM 641 O O . ASN A 1 81 ? -12.695 -1.652 15.034 1.00 93.50 81 ASN A O 1
ATOM 645 N N . VAL A 1 82 ? -12.462 -3.679 14.082 1.00 93.12 82 VAL A N 1
ATOM 646 C CA . VAL A 1 82 ? -12.780 -3.265 12.706 1.00 93.12 82 VAL A CA 1
ATOM 647 C C . VAL A 1 82 ? -14.130 -2.546 12.572 1.00 93.12 82 VAL A C 1
ATOM 649 O O . VAL A 1 82 ? -14.315 -1.754 11.656 1.00 93.12 82 VAL A O 1
ATOM 652 N N . LYS A 1 83 ? -15.087 -2.776 13.483 1.00 93.62 83 LYS A N 1
ATOM 653 C CA . LYS A 1 83 ? -16.417 -2.146 13.406 1.00 93.62 83 LYS A CA 1
ATOM 654 C C . LYS A 1 83 ? -16.405 -0.677 13.820 1.00 93.62 83 LYS A C 1
ATOM 656 O O . LYS A 1 83 ? -17.275 0.080 13.395 1.00 93.62 83 LYS A O 1
ATOM 661 N N . THR A 1 84 ? -15.469 -0.292 14.682 1.00 96.06 84 THR A N 1
ATOM 662 C CA . THR A 1 84 ? -15.401 1.055 15.267 1.00 96.06 84 THR A CA 1
ATOM 663 C C . THR A 1 84 ? -14.187 1.844 14.802 1.00 96.06 84 THR A C 1
ATOM 665 O O . THR A 1 84 ? -14.148 3.049 15.010 1.00 96.06 84 THR A O 1
ATOM 668 N N . ASP A 1 85 ? -13.205 1.180 14.196 1.00 97.31 85 ASP A N 1
ATOM 669 C CA . ASP A 1 85 ? -11.987 1.809 13.703 1.00 97.31 85 ASP A CA 1
ATOM 670 C C . ASP A 1 85 ? -12.266 2.593 12.412 1.00 97.31 85 ASP A C 1
ATOM 672 O O . ASP A 1 85 ? -12.379 2.035 11.315 1.00 97.31 85 ASP A O 1
ATOM 676 N N . LYS A 1 86 ? -12.446 3.909 12.562 1.00 97.62 86 LYS A N 1
ATOM 677 C CA . LYS A 1 86 ? -12.765 4.806 11.450 1.00 97.62 86 LYS A CA 1
ATOM 678 C C . LYS A 1 86 ? -11.605 4.884 10.459 1.00 97.62 86 LYS A C 1
ATOM 680 O O . LYS A 1 86 ? -11.863 4.884 9.257 1.00 97.62 86 LYS A O 1
ATOM 685 N N . GLY A 1 87 ? -10.364 4.928 10.942 1.00 97.88 87 GLY A N 1
ATOM 686 C CA . GLY A 1 87 ? -9.177 5.024 10.096 1.00 97.88 87 GLY A CA 1
ATOM 687 C C . GLY A 1 87 ? -9.008 3.800 9.197 1.00 97.88 87 GLY A C 1
ATOM 688 O O . GLY A 1 87 ? -8.848 3.939 7.983 1.00 97.88 87 GLY A O 1
ATOM 689 N N . ALA A 1 88 ? -9.126 2.599 9.767 1.00 97.75 88 ALA A N 1
ATOM 690 C CA . ALA A 1 88 ? -9.084 1.352 9.009 1.00 97.75 88 ALA A CA 1
ATOM 691 C C . ALA A 1 88 ? -10.235 1.242 7.995 1.00 97.75 88 ALA A C 1
ATOM 693 O O . ALA A 1 88 ? -10.010 0.818 6.860 1.00 97.75 88 ALA A O 1
ATOM 694 N N . ARG A 1 89 ? -11.454 1.657 8.377 1.00 97.88 89 ARG A N 1
ATOM 695 C CA . ARG A 1 89 ? -12.607 1.689 7.464 1.00 97.88 89 ARG A CA 1
ATOM 696 C C . ARG A 1 89 ? -12.370 2.640 6.293 1.00 97.88 89 ARG A C 1
ATOM 698 O O . ARG A 1 89 ? -12.555 2.236 5.152 1.00 97.88 89 ARG A O 1
ATOM 705 N N . MET A 1 90 ? -11.911 3.859 6.571 1.00 98.12 90 MET A N 1
ATOM 706 C CA . MET A 1 90 ? -11.636 4.858 5.541 1.00 98.12 90 MET A CA 1
ATOM 707 C C . MET A 1 90 ? -10.586 4.357 4.545 1.00 98.12 90 MET A C 1
ATOM 709 O O . MET A 1 90 ? -10.800 4.441 3.345 1.00 98.12 90 MET A O 1
ATOM 713 N N . ILE A 1 91 ? -9.490 3.756 5.024 1.00 98.19 91 ILE A N 1
ATOM 714 C CA . ILE A 1 91 ? -8.449 3.168 4.160 1.00 98.19 91 ILE A CA 1
ATOM 715 C C . ILE A 1 91 ? -9.019 2.109 3.207 1.00 98.19 91 ILE A C 1
ATOM 717 O O . ILE A 1 91 ? -8.580 2.026 2.056 1.00 98.19 91 ILE A O 1
ATOM 721 N N . ALA A 1 92 ? -9.969 1.298 3.679 1.00 96.81 92 ALA A N 1
ATOM 722 C CA . ALA A 1 92 ? -10.619 0.276 2.867 1.00 96.81 92 ALA A CA 1
ATOM 723 C C . ALA A 1 92 ? -11.607 0.876 1.851 1.00 96.81 92 ALA A C 1
ATOM 725 O O . ALA A 1 92 ? -11.573 0.508 0.681 1.00 96.81 92 ALA A O 1
ATOM 726 N N . GLU A 1 93 ? -12.456 1.814 2.277 1.00 96.69 93 GLU A N 1
ATOM 727 C CA . GLU A 1 93 ? -13.455 2.475 1.419 1.00 96.69 93 GLU A CA 1
ATOM 728 C C . GLU A 1 93 ? -12.801 3.307 0.303 1.00 96.69 93 GLU A C 1
ATOM 730 O O . GLU A 1 93 ? -13.276 3.319 -0.831 1.00 96.69 93 GLU A O 1
ATOM 735 N N . GLU A 1 94 ? -11.663 3.934 0.600 1.00 96.75 94 GLU A N 1
ATOM 736 C CA . GLU A 1 94 ? -10.890 4.780 -0.317 1.00 96.75 94 GLU A CA 1
ATOM 737 C C . GLU A 1 94 ? -9.905 3.988 -1.207 1.00 96.75 94 GLU A C 1
ATOM 739 O O . GLU A 1 94 ? -9.101 4.572 -1.939 1.00 96.75 94 GLU A O 1
ATOM 744 N N . ASN A 1 95 ? -9.945 2.648 -1.160 1.00 94.69 95 ASN A N 1
ATOM 745 C CA . ASN A 1 95 ? -9.068 1.734 -1.912 1.00 94.69 95 ASN A CA 1
ATOM 746 C C . ASN A 1 95 ? -7.554 1.946 -1.684 1.00 94.69 95 ASN A C 1
ATOM 748 O O . ASN A 1 95 ? -6.718 1.573 -2.516 1.00 94.69 95 ASN A O 1
ATOM 752 N N . VAL A 1 96 ? -7.171 2.517 -0.540 1.00 96.69 96 VAL A N 1
ATOM 753 C CA . VAL A 1 96 ? -5.761 2.672 -0.143 1.00 96.69 96 VAL A CA 1
ATOM 754 C C . VAL A 1 96 ? -5.208 1.355 0.415 1.00 96.69 96 VAL A C 1
ATOM 756 O O . VAL A 1 96 ? -4.019 1.050 0.290 1.00 96.69 96 VAL A O 1
ATOM 759 N N . GLY A 1 97 ? -6.071 0.538 1.010 1.00 95.62 97 GLY A N 1
ATOM 760 C CA . GLY A 1 97 ? -5.697 -0.728 1.618 1.00 95.62 97 GLY A CA 1
ATOM 761 C C . GLY A 1 97 ? -6.873 -1.671 1.797 1.00 95.62 97 GLY A C 1
ATOM 762 O O . GLY A 1 97 ? -7.970 -1.426 1.308 1.00 95.62 97 GLY A O 1
ATOM 763 N N . GLY A 1 98 ? -6.628 -2.764 2.507 1.00 95.81 98 GLY A N 1
ATOM 764 C CA . GLY A 1 98 ? -7.648 -3.737 2.875 1.00 95.81 98 GLY A CA 1
ATOM 765 C C . GLY A 1 98 ? -7.489 -4.167 4.323 1.00 95.81 98 GLY A C 1
ATOM 766 O O . GLY A 1 98 ? -6.374 -4.220 4.843 1.00 95.81 98 GLY A O 1
ATOM 767 N N . VAL A 1 99 ? -8.607 -4.479 4.977 1.00 96.06 99 VAL A N 1
ATOM 768 C CA . VAL A 1 99 ? -8.597 -5.080 6.312 1.00 96.06 99 VAL A CA 1
ATOM 769 C C . VAL A 1 99 ? -8.564 -6.598 6.173 1.00 96.06 99 VAL A C 1
ATOM 771 O O . VAL A 1 99 ? -9.376 -7.181 5.458 1.00 96.06 99 VAL A O 1
ATOM 774 N N . ILE A 1 100 ? -7.646 -7.239 6.886 1.00 95.06 100 ILE A N 1
ATOM 775 C CA . ILE A 1 100 ? -7.523 -8.692 6.973 1.00 95.06 100 ILE A CA 1
ATOM 776 C C . ILE A 1 100 ? -7.723 -9.158 8.414 1.00 95.06 100 ILE A C 1
ATOM 778 O O . ILE A 1 100 ? -7.453 -8.417 9.362 1.00 95.06 100 ILE A O 1
ATOM 782 N N . LYS A 1 101 ? -8.185 -10.401 8.562 1.00 94.19 101 LYS A N 1
ATOM 783 C CA . LYS A 1 101 ? -8.294 -11.096 9.847 1.00 94.19 101 LYS A CA 1
ATOM 784 C C . LYS A 1 101 ? -7.106 -12.037 10.050 1.00 94.19 101 LYS A C 1
ATOM 786 O O . LYS A 1 101 ? -6.537 -12.529 9.075 1.00 94.19 101 LYS A O 1
ATOM 791 N N . GLU A 1 102 ? -6.787 -12.349 11.297 1.00 91.31 102 GLU A N 1
ATOM 792 C CA . GLU A 1 102 ? -5.970 -13.503 11.654 1.00 91.31 102 GLU A CA 1
ATOM 793 C C . GLU A 1 102 ? -6.468 -14.769 10.933 1.00 91.31 102 GLU A C 1
ATOM 795 O O . GLU A 1 102 ? -7.672 -15.020 10.819 1.00 91.31 102 GLU A O 1
ATOM 800 N N . GLY A 1 103 ? -5.523 -15.540 10.391 1.00 86.50 103 GLY A N 1
ATOM 801 C CA . GLY A 1 103 ? -5.807 -16.723 9.578 1.00 86.50 103 GLY A CA 1
ATOM 802 C C . GLY A 1 103 ? -6.163 -16.431 8.116 1.00 86.50 103 GLY A C 1
ATOM 803 O O . GLY A 1 103 ? -6.383 -17.373 7.355 1.00 86.50 103 GLY A O 1
ATOM 804 N N . ALA A 1 104 ? -6.201 -15.162 7.687 1.00 88.50 104 ALA A N 1
ATOM 805 C CA . ALA A 1 104 ? -6.329 -14.837 6.271 1.00 88.50 104 ALA A CA 1
ATOM 806 C C . ALA A 1 104 ? -5.171 -15.455 5.472 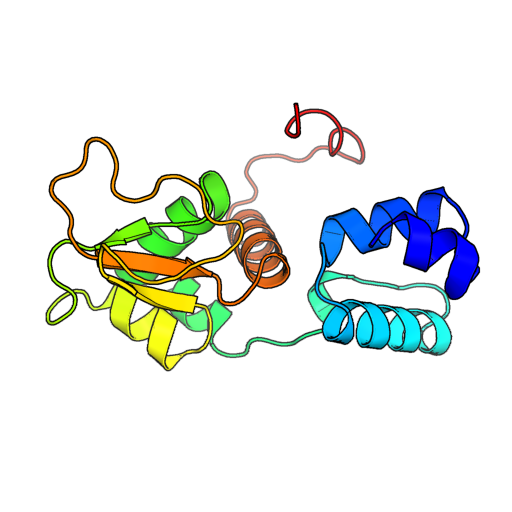1.00 88.50 104 ALA A C 1
ATOM 808 O O . ALA A 1 104 ? -3.997 -15.301 5.818 1.00 88.50 104 ALA A O 1
ATOM 809 N N . ILE A 1 105 ? -5.509 -16.128 4.371 1.00 84.06 105 ILE A N 1
ATOM 810 C CA . ILE A 1 105 ? -4.517 -16.649 3.431 1.00 84.06 105 ILE A CA 1
ATOM 811 C C . ILE A 1 105 ? -3.913 -15.448 2.708 1.00 84.06 105 ILE A C 1
ATOM 813 O O . ILE A 1 105 ? -4.577 -14.791 1.907 1.00 84.06 105 ILE A O 1
ATOM 817 N N . THR A 1 106 ? -2.656 -15.151 3.012 1.00 77.00 106 THR A N 1
ATOM 818 C CA . THR A 1 106 ? -1.921 -14.029 2.427 1.00 77.00 106 THR A CA 1
ATOM 819 C C . THR A 1 106 ? -0.580 -14.514 1.892 1.00 77.00 106 THR A C 1
ATOM 821 O O . THR A 1 106 ? -0.052 -15.536 2.329 1.00 77.00 106 THR A O 1
ATOM 824 N N . PHE A 1 107 ? -0.037 -13.807 0.902 1.00 72.06 107 PHE A N 1
ATOM 825 C CA . PHE A 1 107 ? 1.255 -14.126 0.305 1.00 72.06 107 PHE A CA 1
ATOM 826 C C . PHE A 1 107 ? 2.192 -12.930 0.452 1.00 72.06 107 PHE A C 1
ATOM 828 O O . PHE A 1 107 ? 1.833 -11.814 0.079 1.00 72.06 107 PHE A O 1
ATOM 835 N N . GLY A 1 108 ? 3.396 -13.160 0.979 1.00 70.19 108 GLY A N 1
ATOM 836 C CA . GLY A 1 108 ? 4.429 -12.124 1.079 1.00 70.19 108 GLY A CA 1
ATOM 837 C C . GLY A 1 108 ? 4.163 -11.028 2.117 1.00 70.19 108 GLY A C 1
ATOM 838 O O . GLY A 1 108 ? 4.793 -9.973 2.045 1.00 70.19 108 GLY A O 1
ATOM 839 N N . LEU A 1 109 ? 3.253 -11.254 3.069 1.00 74.50 109 LEU A N 1
ATOM 840 C CA . LEU A 1 109 ? 3.100 -10.394 4.241 1.00 74.50 109 LEU A CA 1
ATOM 841 C C . LEU A 1 109 ? 4.021 -10.863 5.378 1.00 74.50 109 LEU A C 1
ATOM 843 O O . LEU A 1 109 ? 4.313 -12.056 5.463 1.00 74.50 109 LEU A O 1
ATOM 847 N N . PRO A 1 110 ? 4.489 -9.942 6.240 1.00 76.00 110 PRO A N 1
ATOM 848 C CA . PRO A 1 110 ? 5.211 -10.316 7.451 1.00 76.00 110 PRO A CA 1
ATOM 849 C C . PRO A 1 110 ? 4.290 -11.065 8.426 1.00 76.00 110 PRO A C 1
ATOM 851 O O . PRO A 1 110 ? 3.074 -11.108 8.245 1.00 76.00 110 PRO A O 1
ATOM 854 N N . ASP A 1 111 ? 4.863 -11.599 9.501 1.00 84.00 111 ASP A N 1
ATOM 855 C CA . ASP A 1 111 ? 4.106 -12.188 10.607 1.00 84.00 111 ASP A CA 1
ATOM 856 C C . ASP A 1 111 ? 3.343 -11.099 11.388 1.00 84.00 111 ASP A C 1
ATOM 858 O O . ASP A 1 111 ? 3.795 -10.593 12.414 1.00 84.00 111 ASP A O 1
ATOM 862 N N . ILE A 1 112 ? 2.181 -10.704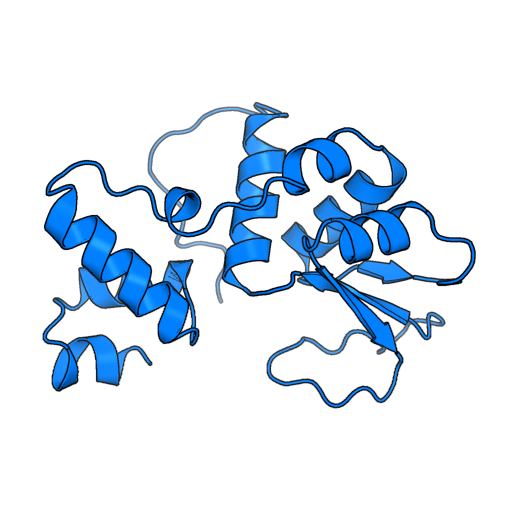 10.863 1.00 87.38 112 ILE A N 1
ATOM 863 C CA . ILE A 1 112 ? 1.369 -9.574 11.345 1.00 87.38 112 ILE A CA 1
ATOM 864 C C . ILE A 1 112 ? 0.802 -9.817 12.750 1.00 87.38 112 ILE A C 1
ATOM 866 O O . ILE A 1 112 ? 0.729 -8.892 13.559 1.00 87.38 112 ILE A O 1
ATOM 870 N N . PHE A 1 113 ? 0.367 -11.049 13.020 1.00 87.69 113 PHE A N 1
ATOM 871 C CA . PHE A 1 113 ? -0.414 -11.399 14.211 1.00 87.69 113 PHE A CA 1
ATOM 872 C C . PHE A 1 113 ? 0.425 -12.035 15.329 1.00 87.69 113 PHE A C 1
ATOM 874 O O . PHE A 1 113 ? -0.088 -12.368 16.394 1.00 87.69 113 PHE A O 1
ATOM 881 N N . THR A 1 114 ? 1.738 -12.149 15.135 1.00 84.12 114 THR A N 1
ATOM 882 C CA . THR A 1 114 ? 2.643 -12.686 16.153 1.00 84.12 114 THR A CA 1
ATOM 883 C C . THR A 1 114 ? 2.875 -11.654 17.258 1.00 84.12 114 THR A C 1
ATOM 885 O O . THR A 1 114 ? 3.147 -10.486 16.990 1.00 84.12 114 THR A O 1
ATOM 888 N N . ASN A 1 115 ? 2.801 -12.085 18.522 1.00 84.00 115 ASN A N 1
ATOM 889 C CA . ASN A 1 115 ? 3.006 -11.243 19.713 1.00 84.00 115 ASN A CA 1
ATOM 890 C C . ASN A 1 115 ? 2.036 -10.050 19.846 1.00 84.00 115 ASN A C 1
ATOM 892 O O . ASN A 1 115 ? 2.366 -9.047 20.479 1.00 84.00 115 ASN A O 1
ATOM 896 N N . THR A 1 116 ? 0.832 -10.145 19.282 1.00 84.44 116 THR A N 1
ATOM 897 C CA . THR A 1 116 ? -0.225 -9.138 19.441 1.00 84.44 116 THR A CA 1
ATOM 898 C C . THR A 1 116 ? -1.535 -9.797 19.857 1.00 84.44 116 THR A C 1
ATOM 900 O O . THR A 1 116 ? -1.786 -10.954 19.545 1.00 84.44 116 THR A O 1
ATOM 903 N N . SER A 1 117 ? -2.377 -9.056 20.576 1.00 86.62 117 SER A N 1
ATOM 904 C CA . SER A 1 117 ? -3.755 -9.461 20.881 1.00 86.62 117 SER A CA 1
ATOM 905 C C . SER A 1 117 ? -4.765 -8.997 19.826 1.00 86.62 117 SER A C 1
ATOM 907 O O . SER A 1 117 ? -5.967 -9.167 20.008 1.00 86.62 117 SER A O 1
ATOM 909 N N . CYS A 1 118 ? -4.306 -8.346 18.752 1.00 90.88 118 CYS A N 1
ATOM 910 C CA . CYS A 1 118 ? -5.183 -7.865 17.687 1.00 90.88 118 CYS A CA 1
ATOM 911 C C . CYS A 1 118 ? -5.483 -8.989 16.694 1.00 90.88 118 CYS A C 1
ATOM 913 O O . CYS A 1 118 ? -4.561 -9.577 16.147 1.00 90.88 118 CYS A O 1
ATOM 915 N N . GLU A 1 119 ? -6.763 -9.208 16.396 1.00 93.94 119 GLU A N 1
ATOM 916 C CA . GLU A 1 119 ? -7.214 -10.190 15.396 1.00 93.94 119 GLU A CA 1
ATOM 917 C C . GLU A 1 119 ? -7.317 -9.606 13.979 1.00 93.94 119 GLU A C 1
ATOM 919 O O . GLU A 1 119 ? -7.601 -10.331 13.028 1.00 93.94 119 GLU A O 1
ATOM 924 N N . TRP A 1 120 ? -7.159 -8.289 13.829 1.00 96.62 120 TRP A N 1
ATOM 925 C CA . TRP A 1 120 ? -7.331 -7.590 12.560 1.00 96.62 120 TRP A CA 1
ATOM 926 C C . TRP A 1 120 ? -6.134 -6.699 12.267 1.00 96.62 120 TRP A C 1
ATOM 928 O O . TRP A 1 120 ? -5.469 -6.191 13.174 1.00 96.62 120 TRP A O 1
ATOM 938 N N . ALA A 1 121 ? -5.871 -6.485 10.986 1.00 96.31 121 ALA A N 1
ATOM 939 C CA . ALA A 1 121 ? -4.882 -5.528 10.526 1.00 96.31 121 ALA A CA 1
ATOM 940 C C . ALA A 1 121 ? -5.336 -4.894 9.218 1.00 96.31 121 ALA A C 1
ATOM 942 O O . ALA A 1 121 ? -6.005 -5.539 8.414 1.00 96.31 121 ALA A O 1
ATOM 943 N N . VAL A 1 122 ? -4.941 -3.646 8.990 1.00 96.94 122 VAL A N 1
ATOM 944 C CA . VAL A 1 122 ? -5.030 -3.025 7.672 1.00 96.94 122 VAL A CA 1
ATOM 945 C C . VAL A 1 122 ? -3.682 -3.156 6.969 1.00 96.94 122 VAL A C 1
ATOM 947 O O . VAL A 1 122 ? -2.623 -2.958 7.575 1.00 96.94 122 VAL A O 1
ATOM 950 N N . ILE A 1 123 ? -3.725 -3.526 5.696 1.00 95.69 123 ILE A N 1
ATOM 951 C CA . ILE A 1 123 ? -2.559 -3.692 4.829 1.00 95.69 123 ILE A CA 1
ATOM 952 C C . ILE A 1 123 ? -2.713 -2.799 3.596 1.00 95.69 123 ILE A C 1
ATOM 954 O O . ILE A 1 123 ? -3.841 -2.547 3.167 1.00 95.69 123 ILE A O 1
ATOM 958 N N . PRO A 1 124 ? -1.611 -2.312 3.005 1.00 94.19 124 PRO A N 1
ATOM 959 C CA . PRO A 1 124 ? -1.681 -1.553 1.765 1.00 94.19 124 PRO A CA 1
ATOM 960 C C . PRO A 1 124 ? -2.197 -2.448 0.634 1.00 94.19 124 PRO A C 1
ATOM 962 O O . PRO A 1 124 ? -1.906 -3.644 0.599 1.00 94.19 124 PRO A O 1
ATOM 965 N N . SER A 1 125 ? -2.933 -1.868 -0.316 1.00 91.88 125 SER A N 1
ATOM 966 C CA . SER A 1 125 ? -3.547 -2.622 -1.423 1.00 91.88 125 SER A CA 1
ATOM 967 C C . SER A 1 125 ? -2.517 -3.267 -2.356 1.00 91.88 125 SER A C 1
ATOM 969 O O . SER A 1 125 ? -2.806 -4.250 -3.035 1.00 91.88 125 SER A O 1
ATOM 971 N N . SER A 1 126 ? -1.291 -2.744 -2.364 1.00 88.94 126 SER A N 1
ATOM 972 C CA . SER A 1 126 ? -0.141 -3.343 -3.028 1.00 88.94 126 SER A CA 1
ATOM 973 C C . SER A 1 126 ? 1.167 -2.879 -2.390 1.00 88.94 126 SER A C 1
ATOM 975 O O . SER A 1 126 ? 1.217 -1.899 -1.638 1.00 88.94 126 SER A O 1
ATOM 977 N N . TYR A 1 127 ? 2.268 -3.544 -2.743 1.00 88.44 127 TYR A N 1
ATOM 978 C CA . TYR A 1 127 ? 3.604 -3.057 -2.401 1.00 88.44 127 TYR A CA 1
ATOM 979 C C . TYR A 1 127 ? 3.848 -1.644 -2.955 1.00 88.44 127 TYR A C 1
ATOM 981 O O . TYR A 1 127 ? 4.358 -0.779 -2.244 1.00 88.44 127 TYR A O 1
ATOM 989 N N . HIS A 1 128 ? 3.405 -1.374 -4.186 1.00 90.19 128 HIS A N 1
ATOM 990 C CA . HIS A 1 128 ? 3.507 -0.044 -4.779 1.00 90.19 128 HIS A CA 1
ATOM 991 C C . HIS A 1 128 ? 2.725 1.004 -3.967 1.00 90.19 128 HIS A C 1
ATOM 993 O O . HIS A 1 128 ? 3.237 2.092 -3.701 1.00 90.19 128 HIS A O 1
ATOM 999 N N . MET A 1 129 ? 1.526 0.657 -3.480 1.00 92.69 129 MET A N 1
ATOM 1000 C CA . MET A 1 129 ? 0.733 1.536 -2.618 1.00 92.69 129 MET A CA 1
ATOM 1001 C C . MET A 1 129 ? 1.453 1.867 -1.309 1.00 92.69 129 MET A C 1
ATOM 1003 O O . MET A 1 129 ? 1.471 3.025 -0.896 1.00 92.69 129 MET A O 1
ATOM 1007 N N . ARG A 1 130 ? 2.131 0.891 -0.687 1.00 92.88 130 ARG A N 1
ATOM 1008 C CA . ARG A 1 130 ? 2.976 1.139 0.495 1.00 92.88 130 ARG A CA 1
ATOM 1009 C C . ARG A 1 130 ? 4.023 2.221 0.225 1.00 92.88 130 ARG A C 1
ATOM 1011 O O . ARG A 1 130 ? 4.224 3.104 1.060 1.00 92.88 130 ARG A O 1
ATOM 1018 N N . LEU A 1 131 ? 4.682 2.161 -0.933 1.00 92.19 131 LEU A N 1
ATOM 1019 C CA . LEU A 1 131 ? 5.685 3.153 -1.317 1.00 92.19 131 LEU A CA 1
ATOM 1020 C C . LEU A 1 131 ? 5.049 4.527 -1.579 1.00 92.19 131 LEU A C 1
ATOM 1022 O O . LEU A 1 131 ? 5.599 5.531 -1.129 1.00 92.19 131 LEU A O 1
ATOM 1026 N N . LYS A 1 132 ? 3.875 4.582 -2.227 1.00 92.69 132 LYS A N 1
ATOM 1027 C CA . LYS A 1 132 ? 3.115 5.832 -2.424 1.00 92.69 132 LYS A CA 1
ATOM 1028 C C . LYS A 1 132 ? 2.701 6.477 -1.103 1.00 92.69 132 LYS A C 1
ATOM 1030 O O . LYS A 1 132 ? 2.829 7.689 -0.956 1.00 92.69 132 LYS A O 1
ATOM 1035 N N . ILE A 1 133 ? 2.240 5.684 -0.136 1.00 94.81 133 ILE A N 1
ATOM 1036 C CA . ILE A 1 133 ? 1.913 6.165 1.212 1.00 94.81 133 ILE A CA 1
ATOM 1037 C C . ILE A 1 133 ? 3.157 6.796 1.849 1.00 94.81 133 ILE A C 1
ATOM 1039 O O . ILE A 1 133 ? 3.100 7.927 2.329 1.00 94.81 133 ILE A O 1
ATOM 1043 N N . ALA A 1 134 ? 4.295 6.097 1.814 1.00 93.75 134 ALA A N 1
ATOM 1044 C CA . ALA A 1 134 ? 5.545 6.598 2.378 1.00 93.75 134 ALA A CA 1
ATOM 1045 C C . ALA A 1 134 ? 6.012 7.906 1.711 1.00 93.75 134 ALA A C 1
ATOM 1047 O O . ALA A 1 134 ? 6.447 8.823 2.408 1.00 93.75 134 ALA A O 1
ATOM 1048 N N . ASP A 1 135 ? 5.914 8.006 0.384 1.00 91.50 135 ASP A N 1
ATOM 1049 C CA . ASP A 1 135 ? 6.229 9.225 -0.367 1.00 91.50 135 ASP A CA 1
ATOM 1050 C C . ASP A 1 135 ? 5.291 10.384 0.007 1.00 91.50 135 ASP A C 1
ATOM 1052 O O . ASP A 1 135 ? 5.749 11.468 0.375 1.00 91.50 135 ASP A O 1
ATOM 1056 N N . LYS A 1 136 ? 3.974 10.145 0.026 1.00 91.50 136 LYS A N 1
ATOM 1057 C CA . LYS A 1 136 ? 2.977 11.167 0.367 1.00 91.50 136 LYS A CA 1
ATOM 1058 C C . LYS A 1 136 ? 3.157 11.693 1.794 1.00 91.50 136 LYS A C 1
ATOM 1060 O O . LYS A 1 136 ? 3.087 12.902 2.004 1.00 91.50 136 LYS A O 1
ATOM 1065 N N . LEU A 1 137 ? 3.442 10.815 2.759 1.00 91.81 137 LEU A N 1
ATOM 1066 C CA . LEU A 1 137 ? 3.707 11.203 4.149 1.00 91.81 137 LEU A CA 1
ATOM 1067 C C . LEU A 1 137 ? 4.979 12.059 4.284 1.00 91.81 137 LEU A C 1
ATOM 1069 O O . LEU A 1 137 ? 4.965 13.039 5.029 1.00 91.81 137 LEU A O 1
ATOM 1073 N N . LYS A 1 138 ? 6.049 11.746 3.534 1.00 86.88 138 LYS A N 1
ATOM 1074 C CA . LYS A 1 138 ? 7.283 12.558 3.486 1.00 86.88 138 LYS A CA 1
ATOM 1075 C C . LYS A 1 138 ? 7.065 13.918 2.827 1.00 86.88 138 LYS A C 1
ATOM 1077 O O . LYS A 1 138 ? 7.597 14.915 3.292 1.00 86.88 138 LYS A O 1
ATOM 1082 N N . ASN A 1 139 ? 6.264 13.982 1.769 1.00 69.94 139 ASN A N 1
ATOM 1083 C CA . ASN A 1 139 ? 5.998 15.239 1.065 1.00 69.94 139 ASN A CA 1
ATOM 1084 C C . ASN A 1 139 ? 5.130 16.217 1.879 1.00 69.94 139 ASN A C 1
ATOM 1086 O O . ASN A 1 139 ? 5.103 17.406 1.577 1.00 69.94 139 ASN A O 1
ATOM 1090 N N . ILE A 1 140 ? 4.458 15.740 2.931 1.00 58.81 140 ILE A N 1
ATOM 1091 C CA . ILE A 1 140 ? 3.660 16.567 3.853 1.00 58.81 140 ILE A CA 1
ATOM 1092 C C . ILE A 1 140 ? 4.466 16.980 5.094 1.00 58.81 140 ILE A C 1
ATOM 1094 O O . ILE A 1 140 ? 4.180 18.012 5.696 1.00 58.81 140 ILE A O 1
ATOM 1098 N N . PHE A 1 141 ? 5.518 16.233 5.439 1.00 37.41 141 PHE A N 1
ATOM 1099 C CA . PHE A 1 141 ? 6.479 16.596 6.478 1.00 37.41 141 PHE A CA 1
ATOM 1100 C C . PHE A 1 141 ? 7.880 16.757 5.876 1.00 37.41 141 PHE A C 1
ATOM 1102 O O . PHE A 1 141 ? 8.604 15.767 5.760 1.00 37.41 141 PHE A O 1
ATOM 1109 N N . PRO A 1 142 ? 8.330 17.983 5.545 1.00 36.34 142 PRO A N 1
ATOM 1110 C CA . PRO A 1 142 ? 9.705 18.202 5.129 1.00 36.34 142 PRO A CA 1
ATOM 1111 C C . PRO A 1 142 ? 10.627 18.108 6.353 1.00 36.34 142 PRO A C 1
ATOM 1113 O O . PRO A 1 142 ? 11.152 19.106 6.838 1.00 36.34 142 PRO A O 1
ATOM 1116 N N . SER A 1 143 ? 10.856 16.908 6.881 1.00 36.47 143 SER A N 1
ATOM 1117 C CA . SER A 1 143 ? 11.963 16.670 7.802 1.00 36.47 143 SER A CA 1
ATOM 1118 C C . SER A 1 143 ? 13.249 16.554 6.982 1.00 36.47 143 SER A C 1
ATOM 1120 O O . SER A 1 143 ? 13.685 15.450 6.679 1.00 36.47 143 SER A O 1
ATOM 1122 N N . GLY A 1 144 ? 13.808 17.706 6.593 1.00 32.47 144 GLY A N 1
ATOM 1123 C CA . GLY A 1 144 ? 15.180 17.869 6.097 1.00 32.47 144 GLY A CA 1
ATOM 1124 C C . GLY A 1 144 ? 15.520 17.176 4.768 1.00 32.47 144 GLY A C 1
ATOM 1125 O O . GLY A 1 144 ? 15.524 15.956 4.651 1.00 32.47 144 GLY A O 1
ATOM 1126 N N . ARG A 1 145 ? 15.935 17.958 3.762 1.00 31.77 145 ARG A N 1
ATOM 1127 C CA . ARG A 1 145 ? 16.741 17.430 2.639 1.00 31.77 145 ARG A CA 1
ATOM 1128 C C . ARG A 1 145 ? 17.977 16.697 3.202 1.00 31.77 145 ARG A C 1
ATOM 1130 O O . ARG A 1 145 ? 18.548 17.172 4.183 1.00 31.77 145 ARG A O 1
ATOM 1137 N N . PRO A 1 146 ? 18.414 15.585 2.589 1.00 34.97 146 PRO A N 1
ATOM 1138 C CA . PRO A 1 146 ? 19.263 15.653 1.393 1.00 34.97 146 PRO A CA 1
ATOM 1139 C C . PRO A 1 146 ? 18.734 14.722 0.286 1.00 34.97 146 PRO A C 1
ATOM 1141 O O . PRO A 1 146 ? 18.239 13.634 0.538 1.00 34.97 146 PRO A O 1
ATOM 1144 N N . GLY A 1 147 ? 18.710 15.137 -0.978 1.00 29.00 147 GLY A N 1
ATOM 1145 C CA . GLY A 1 147 ? 19.925 15.101 -1.786 1.00 29.00 147 GLY A CA 1
ATOM 1146 C C . GLY A 1 147 ? 20.293 13.649 -2.097 1.00 29.00 147 GLY A C 1
ATOM 1147 O O . GLY A 1 147 ? 20.950 13.010 -1.287 1.00 29.00 147 GLY A O 1
ATOM 1148 N N . ALA A 1 148 ? 19.820 13.152 -3.244 1.00 40.34 148 ALA A N 1
ATOM 1149 C CA . ALA A 1 148 ? 20.297 11.974 -3.974 1.00 40.34 148 ALA A CA 1
ATOM 1150 C C . ALA A 1 148 ? 21.433 11.172 -3.298 1.00 40.34 148 ALA A C 1
ATOM 1152 O O . ALA A 1 148 ? 22.599 11.337 -3.627 1.00 40.34 148 ALA A O 1
ATOM 1153 N N . SER A 1 149 ? 21.107 10.313 -2.334 1.00 36.84 149 SER A N 1
ATOM 1154 C CA . SER A 1 149 ? 21.890 9.138 -1.929 1.00 36.84 149 SER A CA 1
ATOM 1155 C C . SER A 1 149 ? 21.145 8.448 -0.784 1.00 36.84 149 SER A C 1
ATOM 1157 O O . SER A 1 149 ? 20.564 9.117 0.061 1.00 36.84 149 SER A O 1
ATOM 1159 N N . ARG A 1 150 ? 21.195 7.112 -0.728 1.00 34.00 150 ARG A N 1
ATOM 1160 C CA . ARG A 1 150 ? 20.587 6.234 0.301 1.00 34.00 150 ARG A CA 1
ATOM 1161 C C . ARG A 1 150 ? 19.145 5.767 0.053 1.00 34.00 150 ARG A C 1
ATOM 1163 O O . ARG A 1 150 ? 18.316 5.760 0.952 1.00 34.00 150 ARG A O 1
ATOM 1170 N N . LEU A 1 151 ? 18.900 5.212 -1.133 1.00 36.12 151 LEU A N 1
ATOM 1171 C CA . LEU A 1 151 ? 17.960 4.085 -1.284 1.00 36.12 151 LEU A CA 1
ATOM 1172 C C . LEU A 1 151 ? 18.627 2.720 -0.989 1.00 36.12 151 LEU A C 1
ATOM 1174 O O . LEU A 1 151 ? 17.956 1.699 -0.978 1.00 36.12 151 LEU A O 1
ATOM 1178 N N . GLY A 1 152 ? 19.934 2.695 -0.698 1.00 30.50 152 GLY A N 1
ATOM 1179 C CA . GLY A 1 152 ? 20.708 1.466 -0.472 1.00 30.50 152 GLY A CA 1
ATOM 1180 C C . GLY A 1 152 ? 20.880 1.010 0.983 1.00 30.50 152 GLY A C 1
ATOM 1181 O O . GLY A 1 152 ? 21.711 0.146 1.216 1.00 30.50 152 GLY A O 1
ATOM 1182 N N . ALA A 1 153 ? 20.180 1.585 1.967 1.00 32.66 153 ALA A N 1
ATOM 1183 C CA . ALA A 1 153 ? 20.466 1.308 3.387 1.00 32.66 153 ALA A CA 1
ATOM 1184 C C . ALA A 1 153 ? 19.280 0.780 4.213 1.00 32.66 153 ALA A C 1
ATOM 1186 O O . ALA A 1 153 ? 19.364 0.768 5.436 1.00 32.66 153 ALA A O 1
ATOM 1187 N N . LEU A 1 154 ? 18.181 0.348 3.583 1.00 32.22 154 LEU A N 1
ATOM 1188 C CA . LEU A 1 154 ? 17.028 -0.196 4.320 1.00 32.22 154 LEU A CA 1
ATOM 1189 C C . LEU A 1 154 ? 16.437 -1.477 3.712 1.00 32.22 154 LEU A C 1
ATOM 1191 O O . LEU A 1 154 ? 15.241 -1.725 3.830 1.00 32.22 154 LEU A O 1
ATOM 1195 N N . LEU A 1 155 ? 17.280 -2.277 3.056 1.00 34.66 155 LEU A N 1
ATOM 1196 C CA . LEU A 1 155 ? 16.946 -3.616 2.562 1.00 34.66 155 LEU A CA 1
ATOM 1197 C C . LEU A 1 155 ? 18.154 -4.554 2.734 1.00 34.66 155 LEU A C 1
ATOM 1199 O O . LEU A 1 155 ? 18.778 -4.959 1.754 1.00 34.66 155 LEU A O 1
ATOM 1203 N N . ILE A 1 156 ? 18.492 -4.855 3.990 1.00 36.66 156 ILE A N 1
ATOM 1204 C CA . ILE A 1 156 ? 19.160 -6.110 4.368 1.00 36.66 156 ILE A CA 1
ATOM 1205 C C . ILE A 1 156 ? 18.197 -6.839 5.295 1.00 36.66 156 ILE A C 1
ATOM 1207 O O . ILE A 1 156 ? 17.691 -6.161 6.218 1.00 36.66 156 ILE A O 1
#

pLDDT: mean 84.25, std 18.26, range [29.0, 98.19]

Sequence (156 aa):
MLKMLQHDWGMDENLAKIFYTYFGGDIYTTKQALDSLVEKKDNFNPFAVVDCPGLPSCVEDPEARAHLENMAKQGFSPVRNVKTDKGARMIAEENVGGVIKEGAITFGLPDIFTNTSCEWAVIPSSYHMRLKIADKLKNIFPSGRPGASRLGALLI

Secondary structure (DSSP, 8-state):
-HHIIIIIS---HHHHHHHHHHHTT-HHHHHHHHHHHHHHTT---GGGSS--TTHHHHHHSHHHHHHHHHHHHHS-EEES-TTT-HHHHHHHHTTSEEEEETT---SS---TTTT-S-SEEEEESSHHHHHHHHHHHHHHS------S--SSSS--

Mean predicted aligned error: 7.84 Å

Radius of gyration: 16.85 Å; Cα contacts (8 Å, |Δi|>4): 181; chains: 1; bounding box: 38×35×45 Å